Protein AF-A0A136M0U5-F1 (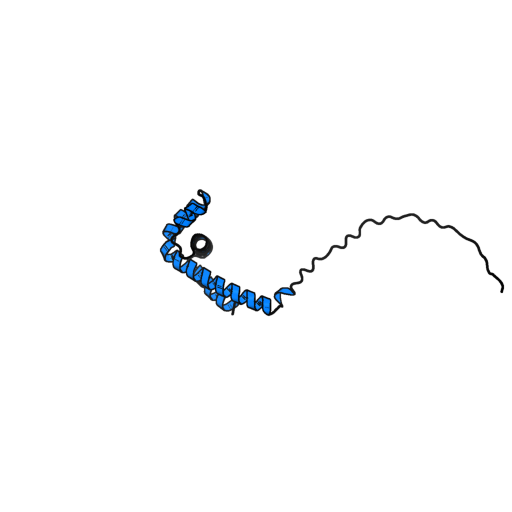afdb_monomer_lite)

Foldseek 3Di:
DDDDDDDDDDDPDDDDPPDDPPPPPPPPPPPVCVVDVVSLLVLLVVLLVVLVLLLLLQVQCVVQVVQLVVLVVCVVVDDPVVSQVSGPRPVTNVSSVVNCCQQVPHDNPVSNVSSVVSNVSSD

Radius of gyration: 32.28 Å; chains: 1; bounding box: 39×30×109 Å

Structure (mmCIF, N/CA/C/O backbone):
data_AF-A0A136M0U5-F1
#
_entry.id   AF-A0A136M0U5-F1
#
loop_
_atom_site.group_PDB
_atom_site.id
_atom_site.type_symbol
_atom_site.label_atom_id
_atom_site.label_alt_id
_atom_site.label_comp_id
_atom_site.label_asym_id
_atom_site.label_entity_id
_atom_site.label_seq_id
_atom_site.pdbx_PDB_ins_code
_atom_site.Cartn_x
_atom_site.Cartn_y
_atom_site.Cartn_z
_atom_site.occupancy
_atom_site.B_iso_or_equiv
_atom_site.auth_seq_id
_atom_site.auth_comp_id
_atom_site.auth_asym_id
_atom_site.auth_atom_id
_atom_site.pdbx_PDB_model_num
ATOM 1 N N . MET A 1 1 ? -1.204 -3.878 90.814 1.00 49.88 1 MET A N 1
ATOM 2 C CA . MET A 1 1 ? 0.085 -3.911 90.094 1.00 49.88 1 MET A CA 1
ATOM 3 C C . MET A 1 1 ? 0.857 -5.121 90.583 1.00 49.88 1 MET A C 1
ATOM 5 O O . MET A 1 1 ? 1.180 -5.169 91.760 1.00 49.88 1 MET A O 1
ATOM 9 N N . ALA A 1 2 ? 1.064 -6.109 89.716 1.00 48.66 2 ALA A N 1
ATOM 10 C CA . ALA A 1 2 ? 2.042 -7.176 89.902 1.00 48.66 2 ALA A CA 1
ATOM 11 C C . ALA A 1 2 ? 2.540 -7.548 88.500 1.00 48.66 2 ALA A C 1
ATOM 13 O O . ALA A 1 2 ? 1.764 -7.998 87.657 1.00 48.66 2 ALA A O 1
ATOM 14 N N . GLU A 1 3 ? 3.797 -7.209 88.240 1.00 49.22 3 GLU A N 1
ATOM 15 C CA . GLU A 1 3 ? 4.508 -7.403 86.981 1.00 49.22 3 GLU A CA 1
ATOM 16 C C . GLU A 1 3 ? 4.850 -8.882 86.794 1.00 49.22 3 GLU A C 1
ATOM 18 O O . GLU A 1 3 ? 5.375 -9.520 87.703 1.00 49.22 3 GLU A O 1
ATOM 23 N N . ASN A 1 4 ? 4.591 -9.424 85.603 1.00 58.41 4 ASN A N 1
ATOM 24 C CA . ASN A 1 4 ? 5.142 -10.711 85.195 1.00 58.41 4 ASN A CA 1
ATOM 25 C C . ASN A 1 4 ? 6.265 -10.467 84.189 1.00 58.41 4 ASN A C 1
ATOM 27 O O . ASN A 1 4 ? 6.031 -10.217 83.007 1.00 58.41 4 ASN A O 1
ATOM 31 N N . THR A 1 5 ? 7.492 -10.554 84.692 1.00 54.62 5 THR A N 1
ATOM 32 C CA . THR A 1 5 ? 8.730 -10.520 83.917 1.00 54.62 5 THR A CA 1
ATOM 33 C C . THR A 1 5 ? 9.196 -11.951 83.689 1.00 54.62 5 THR A C 1
ATOM 35 O O . THR A 1 5 ? 9.613 -12.601 84.643 1.00 54.62 5 THR A O 1
ATOM 38 N N . TYR A 1 6 ? 9.216 -12.429 82.439 1.00 55.03 6 TYR A N 1
ATOM 39 C CA . TYR A 1 6 ? 10.034 -13.589 82.077 1.00 55.03 6 TYR A CA 1
ATOM 40 C C . TYR A 1 6 ? 10.807 -13.382 80.774 1.00 55.03 6 TYR A C 1
ATOM 42 O O . TYR A 1 6 ? 10.322 -12.865 79.773 1.00 55.03 6 TYR A O 1
ATOM 50 N N . LYS A 1 7 ? 12.075 -13.767 80.902 1.00 46.12 7 LYS A N 1
ATOM 51 C CA . LYS A 1 7 ? 13.245 -13.538 80.067 1.00 46.12 7 LYS A CA 1
ATOM 52 C C . LYS A 1 7 ? 13.168 -14.127 78.653 1.00 46.12 7 LYS A C 1
ATOM 54 O O . LYS A 1 7 ? 12.664 -15.220 78.430 1.00 46.12 7 LYS A O 1
ATOM 59 N N . SER A 1 8 ? 13.813 -13.383 77.755 1.00 50.34 8 SER A N 1
ATOM 60 C CA . SER A 1 8 ? 14.580 -13.786 76.569 1.00 50.34 8 SER A CA 1
ATOM 61 C C . SER A 1 8 ? 14.784 -15.285 76.314 1.00 50.34 8 SER A C 1
ATOM 63 O O . SER A 1 8 ? 15.355 -15.981 77.153 1.00 50.34 8 SER A O 1
ATOM 65 N N . ASN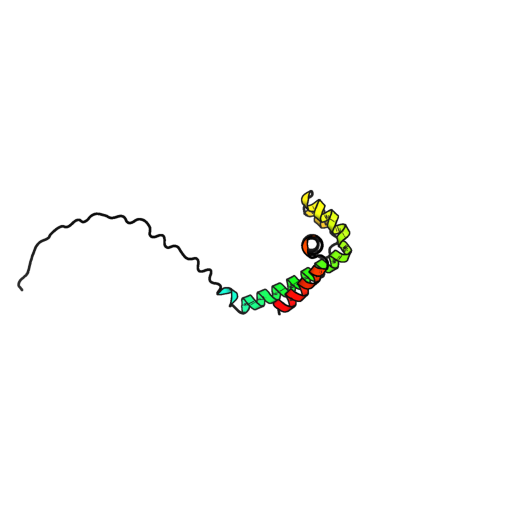 A 1 9 ? 14.543 -15.709 75.069 1.00 47.59 9 ASN A N 1
ATOM 66 C CA . ASN A 1 9 ? 15.411 -16.682 74.413 1.00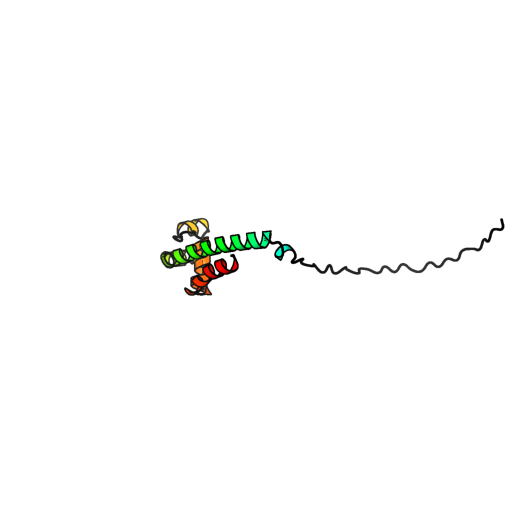 47.59 9 ASN A CA 1
ATOM 67 C C . ASN A 1 9 ? 15.555 -16.411 72.911 1.00 47.59 9 ASN A C 1
ATOM 69 O O . ASN A 1 9 ? 14.616 -16.481 72.121 1.00 47.59 9 ASN A O 1
ATOM 73 N N . THR A 1 10 ? 16.799 -16.101 72.567 1.00 53.75 10 THR A N 1
ATOM 74 C CA . THR A 1 10 ? 17.412 -16.039 71.249 1.00 53.75 10 THR A CA 1
ATOM 75 C C . THR A 1 10 ? 17.159 -17.316 70.452 1.00 53.75 10 THR A C 1
ATOM 77 O O . THR A 1 10 ? 17.662 -18.377 70.805 1.00 53.75 10 THR A O 1
ATOM 80 N N . PHE A 1 11 ? 16.496 -17.195 69.303 1.00 49.06 11 PHE A N 1
ATOM 81 C CA . PHE A 1 11 ? 16.738 -18.088 68.170 1.00 49.06 11 PHE A CA 1
ATOM 82 C C . PHE A 1 11 ? 16.974 -17.251 66.915 1.00 49.06 11 PHE A C 1
ATOM 84 O O . PHE A 1 11 ? 16.066 -16.921 66.156 1.00 49.06 11 PHE A O 1
ATOM 91 N N . LYS A 1 12 ? 18.248 -16.913 66.706 1.00 53.75 12 LYS A N 1
ATOM 92 C CA . LYS A 1 12 ? 18.793 -16.488 65.417 1.00 53.75 12 LYS A CA 1
ATOM 93 C C . LYS A 1 12 ? 18.646 -17.682 64.464 1.00 53.75 12 LYS A C 1
ATOM 95 O O . LYS A 1 12 ? 19.384 -18.656 64.584 1.00 53.75 12 LYS A O 1
ATOM 100 N N . LYS A 1 13 ? 17.654 -17.653 63.569 1.00 44.00 13 LYS A N 1
ATOM 101 C CA . LYS A 1 13 ? 17.516 -18.619 62.466 1.00 44.00 13 LYS A CA 1
ATOM 102 C C . LYS A 1 13 ? 17.943 -17.952 61.156 1.00 44.00 13 LYS A C 1
ATOM 104 O O . LYS A 1 13 ? 17.695 -16.762 60.981 1.00 44.00 13 LYS A O 1
ATOM 109 N N . PRO A 1 14 ? 18.648 -18.695 60.292 1.00 42.22 14 PRO A N 1
ATOM 110 C CA . PRO A 1 14 ? 19.570 -18.139 59.319 1.00 42.22 14 PRO A CA 1
ATOM 111 C C . PRO A 1 14 ? 18.836 -17.425 58.190 1.00 42.22 14 PRO A C 1
ATOM 113 O O . PRO A 1 14 ? 17.806 -17.888 57.695 1.00 42.22 14 PRO A O 1
ATOM 116 N N . GLU A 1 15 ? 19.439 -16.318 57.782 1.00 50.66 15 GLU A N 1
ATOM 117 C CA . GLU A 1 15 ? 19.292 -15.665 56.493 1.00 50.66 15 GLU A CA 1
ATOM 118 C C . GLU A 1 15 ? 19.197 -16.718 55.377 1.00 50.66 15 GLU A C 1
ATOM 120 O O . GLU A 1 15 ? 20.155 -17.414 55.044 1.00 50.66 15 GLU A O 1
ATOM 125 N N . LYS A 1 16 ? 17.988 -16.892 54.840 1.00 41.75 16 LYS A N 1
ATOM 126 C CA . LYS A 1 16 ? 17.773 -17.550 53.554 1.00 41.75 16 LYS A CA 1
ATOM 127 C C . LYS A 1 16 ? 17.382 -16.468 52.570 1.00 41.75 16 LYS A C 1
ATOM 129 O O . LYS A 1 16 ? 16.197 -16.205 52.364 1.00 41.75 16 LYS A O 1
ATOM 134 N N . GLU A 1 17 ? 18.398 -15.879 51.948 1.00 51.41 17 GLU A N 1
ATOM 135 C CA . GLU A 1 17 ? 18.266 -15.277 50.630 1.00 51.41 17 GLU A CA 1
ATOM 136 C C . GLU A 1 17 ? 17.545 -16.272 49.708 1.00 51.41 17 GLU A C 1
ATOM 138 O O . GLU A 1 17 ? 18.107 -17.270 49.253 1.00 51.41 17 GLU A O 1
ATOM 143 N N . LYS A 1 18 ? 16.263 -16.026 49.431 1.00 39.09 18 LYS A N 1
ATOM 144 C CA . LYS A 1 18 ? 15.585 -16.632 48.287 1.00 39.09 18 LYS A CA 1
ATOM 145 C C . LYS A 1 18 ? 15.523 -15.597 47.181 1.00 39.09 18 LYS A C 1
ATOM 147 O O . LYS A 1 18 ? 14.588 -14.805 47.087 1.00 39.09 18 LYS A O 1
ATOM 152 N N . LYS A 1 19 ? 16.562 -15.653 46.348 1.00 39.00 19 LYS A N 1
ATOM 153 C CA . LYS A 1 19 ? 16.633 -15.054 45.019 1.00 39.00 19 LYS A CA 1
ATOM 154 C C . LYS A 1 19 ? 15.336 -15.288 44.234 1.00 39.00 19 LYS A C 1
ATOM 156 O O . LYS A 1 19 ? 14.824 -16.404 44.159 1.00 39.00 19 LYS A O 1
ATOM 161 N N . SER A 1 20 ? 14.861 -14.191 43.647 1.00 45.34 20 SER A N 1
ATOM 162 C CA . SER A 1 20 ? 14.078 -14.095 42.411 1.00 45.34 20 SER A CA 1
ATOM 163 C C . SER A 1 20 ? 12.914 -15.080 42.231 1.00 45.34 20 SER A C 1
ATOM 165 O O . SER A 1 20 ? 13.039 -16.101 41.554 1.00 45.34 20 SER A O 1
ATOM 167 N N . LYS A 1 21 ? 11.713 -14.681 42.661 1.00 41.72 21 LYS A N 1
ATOM 168 C CA . LYS A 1 21 ? 10.538 -14.924 41.816 1.00 41.72 21 LYS A CA 1
ATOM 169 C C . LYS A 1 21 ? 10.459 -13.764 40.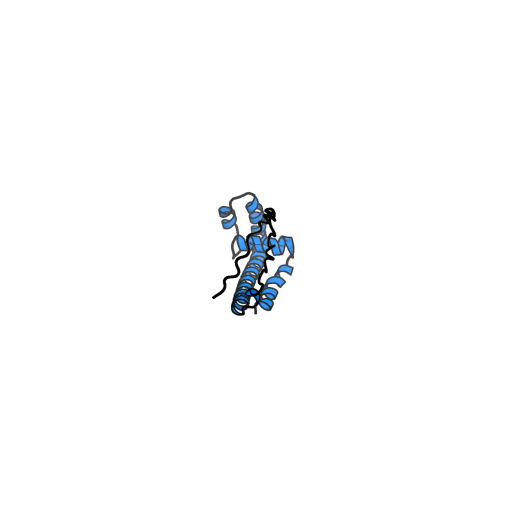838 1.00 41.72 21 LYS A C 1
ATOM 171 O O . LYS A 1 21 ? 9.911 -12.716 41.165 1.00 41.72 21 LYS A O 1
ATOM 176 N N . SER A 1 22 ? 11.049 -13.948 39.659 1.00 46.19 22 SER A N 1
ATOM 177 C CA . SER A 1 22 ? 10.715 -13.123 38.507 1.00 46.19 22 SER A CA 1
ATOM 178 C C . SER A 1 22 ? 9.201 -13.210 38.329 1.00 46.19 22 SER A C 1
ATOM 180 O O . SER A 1 22 ? 8.642 -14.262 38.004 1.00 46.19 22 SER A O 1
ATOM 182 N N . SER A 1 23 ? 8.506 -12.112 38.617 1.00 50.09 23 SER A N 1
ATOM 183 C CA . SER A 1 23 ? 7.159 -11.926 38.118 1.00 50.09 23 SER A CA 1
ATOM 184 C C . SER A 1 23 ? 7.304 -11.937 36.604 1.00 50.09 23 SER A C 1
ATOM 186 O O . SER A 1 23 ? 7.771 -10.988 35.980 1.00 50.09 23 SER A O 1
ATOM 188 N N . LYS A 1 24 ? 6.987 -13.081 35.996 1.00 51.94 24 LYS A N 1
ATOM 189 C CA . LYS A 1 24 ? 6.767 -13.166 34.560 1.00 51.94 24 LYS A CA 1
ATOM 190 C C . LYS A 1 24 ? 5.569 -12.259 34.318 1.00 51.94 24 LYS A C 1
ATOM 192 O O . LYS A 1 24 ? 4.425 -12.676 34.494 1.00 51.94 24 LYS A O 1
ATOM 197 N N . SER A 1 25 ? 5.852 -10.987 34.045 1.00 54.50 25 SER A N 1
ATOM 198 C CA . SER A 1 25 ? 4.893 -10.024 33.542 1.00 54.50 25 SER A CA 1
ATOM 199 C C . SER A 1 25 ? 4.350 -10.655 32.273 1.00 54.50 25 SER A C 1
ATOM 201 O O . SER A 1 25 ? 4.987 -10.632 31.220 1.00 54.50 25 SER A O 1
ATOM 203 N N . LYS A 1 26 ? 3.217 -11.353 32.395 1.00 56.75 26 LYS A N 1
ATOM 204 C CA . LYS A 1 26 ? 2.384 -11.649 31.243 1.00 56.75 26 LYS A CA 1
ATOM 205 C C . LYS A 1 26 ? 2.014 -10.271 30.740 1.00 56.75 26 LYS A C 1
ATOM 207 O O . LYS A 1 26 ? 1.154 -9.629 31.341 1.00 56.75 26 LYS A O 1
ATOM 212 N N . SER A 1 27 ? 2.720 -9.823 29.704 1.00 58.31 27 SER A N 1
ATOM 213 C CA . SER A 1 27 ? 2.277 -8.737 28.851 1.00 58.31 27 SER A CA 1
ATOM 214 C C . SER A 1 27 ? 0.852 -9.093 28.449 1.00 58.31 27 SER A C 1
ATOM 216 O O . SER A 1 27 ? 0.610 -9.922 27.571 1.00 58.31 27 SER A O 1
ATOM 218 N N . ARG A 1 28 ? -0.115 -8.568 29.200 1.00 59.56 28 ARG A N 1
ATOM 219 C CA . ARG A 1 28 ? -1.491 -8.496 28.757 1.00 59.56 28 ARG A CA 1
ATOM 220 C C . ARG A 1 28 ? -1.436 -7.412 27.702 1.00 59.56 28 ARG A C 1
ATOM 222 O O . ARG A 1 28 ? -1.622 -6.246 28.027 1.00 59.56 28 ARG A O 1
ATOM 229 N N . PHE A 1 29 ? -1.115 -7.800 26.468 1.00 58.47 29 PHE A N 1
ATOM 230 C CA . PHE A 1 29 ? -1.465 -7.005 25.303 1.00 58.47 29 PHE A CA 1
ATOM 231 C C . PHE A 1 29 ? -2.972 -6.783 25.403 1.00 58.47 29 PHE A C 1
ATOM 233 O O . PHE A 1 29 ? -3.780 -7.673 25.135 1.00 58.47 29 PHE A O 1
ATOM 240 N N . SER A 1 30 ? -3.357 -5.639 25.959 1.00 62.88 30 SER A N 1
ATOM 241 C CA . SER A 1 30 ? -4.747 -5.281 26.124 1.00 62.88 30 SER A CA 1
ATOM 242 C C . SER A 1 30 ? -5.258 -4.904 24.745 1.00 62.88 30 SER A C 1
ATOM 244 O O . SER A 1 30 ? -5.085 -3.773 24.303 1.00 62.88 30 SER A O 1
ATOM 246 N N . PHE A 1 31 ? -5.937 -5.835 24.081 1.00 63.44 31 PHE A N 1
ATOM 247 C CA . PHE A 1 31 ? -6.708 -5.587 22.858 1.00 63.44 31 PHE A CA 1
ATOM 248 C C . PHE A 1 31 ? -7.907 -4.633 23.079 1.00 63.44 31 PHE A C 1
ATOM 250 O O . PHE A 1 31 ? -8.827 -4.598 22.270 1.00 63.44 31 PHE A O 1
ATOM 257 N N . GLY A 1 32 ? -7.932 -3.865 24.177 1.00 64.50 32 GLY A N 1
ATOM 258 C CA . GLY A 1 32 ? -8.987 -2.895 24.474 1.00 64.50 32 GLY A CA 1
ATOM 259 C C . GLY A 1 32 ? -9.091 -1.800 23.414 1.00 64.50 32 GLY A C 1
ATOM 260 O O . GLY A 1 32 ? -10.197 -1.393 23.091 1.00 64.50 32 GLY A O 1
ATOM 261 N N . PHE A 1 33 ? -7.966 -1.430 22.793 1.00 64.00 33 PHE A N 1
ATOM 262 C CA . PHE A 1 33 ? -7.912 -0.405 21.746 1.00 64.00 33 PHE A CA 1
ATOM 263 C C . PHE A 1 33 ? -8.708 -0.782 20.483 1.00 64.00 33 PHE A C 1
ATOM 265 O O . PHE A 1 33 ? -9.286 0.074 19.826 1.00 64.00 33 PHE A O 1
ATOM 272 N N . PHE A 1 34 ? -8.821 -2.081 20.174 1.00 68.00 34 PHE A N 1
ATOM 273 C CA . PHE A 1 34 ? -9.615 -2.573 19.040 1.00 68.00 34 PHE A CA 1
ATOM 274 C C . PHE A 1 34 ? -11.129 -2.537 19.290 1.00 68.00 34 PHE A C 1
ATOM 276 O O . PHE A 1 34 ? -11.904 -2.838 18.388 1.00 68.00 34 PHE A O 1
ATOM 283 N N . LYS A 1 35 ? -11.561 -2.200 20.510 1.00 76.81 35 LYS A N 1
ATOM 284 C CA . LYS A 1 35 ? -12.979 -2.047 20.860 1.00 76.81 35 LYS A CA 1
ATOM 285 C C . LYS A 1 35 ? -13.425 -0.589 20.872 1.00 76.81 35 LYS A C 1
ATOM 287 O O . LYS A 1 35 ? -14.618 -0.337 21.018 1.00 76.81 35 LYS A O 1
ATOM 292 N N . ASP A 1 36 ? -12.495 0.354 20.729 1.00 86.88 36 ASP A N 1
ATOM 293 C CA . ASP A 1 36 ? -12.834 1.768 20.721 1.00 86.88 36 ASP A CA 1
ATOM 294 C C . ASP A 1 36 ? -13.522 2.131 19.395 1.00 86.88 36 ASP A C 1
ATOM 296 O O . ASP A 1 36 ? -12.907 2.028 18.330 1.00 86.88 36 ASP A O 1
ATOM 300 N N . PRO A 1 37 ? -14.776 2.622 19.418 1.00 87.38 37 PRO A N 1
ATOM 301 C CA . PRO A 1 37 ? -15.518 2.938 18.194 1.00 87.38 37 PRO A CA 1
ATOM 302 C C . PRO A 1 37 ? -14.837 4.038 17.370 1.00 87.38 37 PRO A C 1
ATOM 304 O O . PRO A 1 37 ? -14.929 4.053 16.148 1.00 87.38 37 PRO A O 1
ATOM 307 N N . ARG A 1 38 ? -14.092 4.934 18.031 1.00 88.75 38 ARG A N 1
ATOM 308 C CA . ARG A 1 38 ? -13.292 5.977 17.371 1.00 88.75 38 ARG A CA 1
ATOM 309 C C . ARG A 1 38 ? -12.137 5.383 16.567 1.00 88.75 38 ARG A C 1
ATOM 311 O O . ARG A 1 38 ? -11.848 5.871 15.481 1.00 88.75 38 ARG A O 1
ATOM 318 N N . PHE A 1 39 ? -11.493 4.342 17.097 1.00 89.50 39 PHE A N 1
ATOM 319 C CA . PHE A 1 39 ? -10.415 3.645 16.405 1.00 89.50 39 PHE A CA 1
ATOM 320 C C . PHE A 1 39 ? -10.955 2.871 15.202 1.00 89.50 39 PHE A C 1
ATOM 322 O O . PHE A 1 39 ? -10.380 2.965 14.125 1.00 89.50 39 PHE A O 1
ATOM 329 N N . ILE A 1 40 ? -12.090 2.182 15.361 1.00 89.06 40 ILE A N 1
ATOM 330 C CA . ILE A 1 40 ? -12.763 1.466 14.265 1.00 89.06 40 ILE A CA 1
ATOM 331 C C . ILE A 1 40 ? -13.136 2.438 13.136 1.00 89.06 40 ILE A C 1
ATOM 333 O O . ILE A 1 40 ? -12.835 2.166 11.979 1.00 89.06 40 ILE A O 1
ATOM 337 N N . LEU A 1 41 ? -13.703 3.604 13.468 1.00 91.06 41 LEU A N 1
ATOM 338 C CA . LEU A 1 41 ? -14.051 4.630 12.482 1.00 91.06 41 LEU A CA 1
ATOM 339 C C . LEU A 1 41 ? -12.813 5.201 11.767 1.00 91.06 41 LEU A C 1
ATOM 341 O O . LEU A 1 41 ? -12.811 5.346 10.547 1.00 91.06 41 LEU A O 1
ATOM 345 N N . ALA A 1 42 ? -11.745 5.500 12.513 1.00 93.12 42 ALA A N 1
ATOM 346 C CA . ALA A 1 42 ? -10.490 5.980 11.935 1.00 93.12 42 ALA A CA 1
ATOM 347 C C . ALA A 1 42 ? -9.845 4.930 11.015 1.00 93.12 42 ALA A C 1
ATOM 349 O O . ALA A 1 42 ? -9.347 5.272 9.944 1.00 93.12 42 ALA A O 1
ATOM 350 N N . LEU A 1 43 ? -9.888 3.657 11.413 1.00 93.19 43 LEU A N 1
ATOM 351 C CA . LEU A 1 43 ? -9.393 2.536 10.622 1.00 93.19 43 LEU A CA 1
ATOM 352 C C . LEU A 1 43 ? -10.218 2.360 9.343 1.00 93.19 43 LEU A C 1
ATOM 354 O O . LEU A 1 43 ? -9.631 2.199 8.277 1.00 93.19 43 LEU A O 1
ATOM 358 N N . GLY A 1 44 ? -11.546 2.456 9.423 1.00 93.62 44 GLY A N 1
ATOM 359 C CA . GLY A 1 44 ? -12.424 2.406 8.254 1.00 93.62 44 GLY 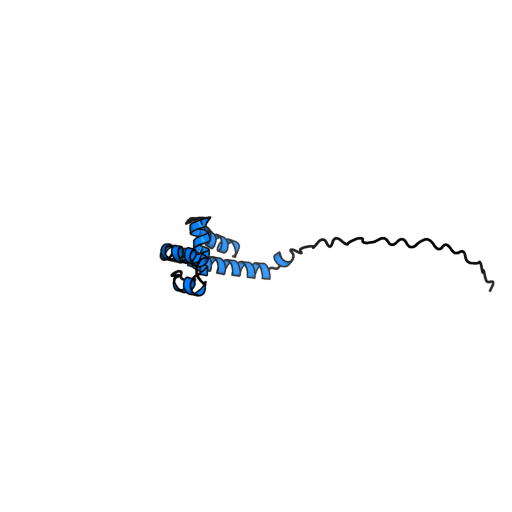A CA 1
ATOM 360 C C . GLY A 1 44 ? -12.112 3.513 7.247 1.00 93.62 44 GLY A C 1
ATOM 361 O O . GLY A 1 44 ? -11.856 3.244 6.075 1.00 93.62 44 GLY A O 1
ATOM 362 N N . PHE A 1 45 ? -11.989 4.756 7.719 1.00 94.81 45 PHE A N 1
ATOM 363 C CA . PHE A 1 45 ? -11.600 5.884 6.869 1.00 94.81 45 PHE A CA 1
ATOM 364 C C . PHE A 1 45 ? -10.205 5.709 6.247 1.00 94.81 45 PHE A C 1
ATOM 366 O O . PHE A 1 45 ? -10.007 5.978 5.061 1.00 94.81 45 PHE A O 1
ATOM 373 N N . PHE A 1 46 ? -9.241 5.205 7.021 1.00 95.25 46 PHE A N 1
ATOM 374 C CA . PHE A 1 46 ? -7.909 4.874 6.517 1.00 95.25 46 PHE A CA 1
ATOM 375 C C . PHE A 1 46 ? -7.957 3.798 5.419 1.00 95.25 46 PHE A C 1
ATOM 377 O O . PHE A 1 46 ? -7.288 3.942 4.392 1.00 95.25 46 PHE A O 1
ATOM 384 N N . LEU A 1 47 ? -8.772 2.751 5.589 1.00 94.88 47 LEU A N 1
ATOM 385 C CA . LEU A 1 47 ? -8.975 1.711 4.574 1.00 94.88 47 LEU A CA 1
ATOM 386 C C . LEU A 1 47 ? -9.621 2.266 3.302 1.00 94.88 47 LEU A C 1
ATOM 388 O O . LEU A 1 47 ? -9.202 1.889 2.210 1.00 94.88 47 LEU A O 1
ATOM 392 N N . LEU A 1 48 ? -10.573 3.195 3.419 1.00 95.38 48 LEU A N 1
ATOM 393 C CA . LEU A 1 48 ? -11.196 3.852 2.265 1.00 95.38 48 LEU A CA 1
ATOM 394 C C . LEU A 1 48 ? -10.182 4.666 1.451 1.00 95.38 48 LEU A C 1
ATOM 396 O O . LEU A 1 48 ? -10.121 4.525 0.229 1.00 95.38 48 LEU A O 1
ATOM 400 N N . ILE A 1 49 ? -9.340 5.465 2.115 1.00 95.44 49 ILE A N 1
ATOM 401 C CA . ILE A 1 49 ? -8.263 6.209 1.440 1.00 95.44 49 ILE A CA 1
ATOM 402 C C . ILE A 1 49 ? -7.277 5.240 0.787 1.00 95.44 49 ILE A C 1
ATOM 404 O O . ILE A 1 49 ? -6.898 5.427 -0.369 1.00 95.44 49 ILE A O 1
ATOM 408 N N . THR A 1 50 ? -6.883 4.192 1.510 1.00 95.00 50 THR A N 1
ATOM 409 C CA . THR A 1 50 ? -5.954 3.176 1.001 1.00 95.00 50 THR A CA 1
ATOM 410 C C . THR A 1 50 ? -6.534 2.459 -0.216 1.00 95.00 50 THR A C 1
ATOM 412 O O . THR A 1 50 ? -5.819 2.213 -1.183 1.00 95.00 50 THR A O 1
ATOM 415 N N . SER A 1 51 ? -7.833 2.163 -0.207 1.00 95.38 51 SER A N 1
ATOM 416 C CA . SER A 1 51 ? -8.533 1.578 -1.348 1.00 95.38 51 SER A CA 1
ATOM 417 C C . SER A 1 51 ? -8.462 2.485 -2.574 1.00 95.38 51 SER A C 1
ATOM 419 O O . SER A 1 51 ? -8.024 2.046 -3.638 1.00 95.38 51 SER A O 1
ATOM 421 N N . LEU A 1 52 ? -8.814 3.765 -2.423 1.00 95.06 52 LEU A N 1
ATOM 422 C CA . LEU A 1 52 ? -8.758 4.723 -3.525 1.00 95.06 52 LEU A CA 1
ATOM 423 C C . LEU A 1 52 ? -7.330 4.870 -4.066 1.00 95.06 52 LEU A C 1
ATOM 425 O O . LEU A 1 52 ? -7.130 4.858 -5.279 1.00 95.06 52 LEU A O 1
ATOM 429 N N . TYR A 1 53 ? -6.343 4.949 -3.170 1.00 94.81 53 TYR A N 1
ATOM 430 C CA . TYR A 1 53 ? -4.927 4.984 -3.526 1.00 94.81 53 TYR A CA 1
ATOM 431 C C . TYR A 1 53 ? -4.530 3.765 -4.367 1.00 94.81 53 TYR A C 1
ATOM 433 O O . TYR A 1 53 ? -4.005 3.925 -5.466 1.00 94.81 53 TYR A O 1
ATOM 441 N N . LEU A 1 54 ? -4.828 2.551 -3.893 1.00 93.81 54 LEU A N 1
ATOM 442 C CA . LEU A 1 54 ? -4.502 1.315 -4.609 1.00 93.81 54 LEU A CA 1
ATOM 443 C C . LEU A 1 54 ? -5.210 1.243 -5.961 1.00 93.81 54 LEU A C 1
ATOM 445 O O . LEU A 1 54 ? -4.595 0.860 -6.950 1.00 93.81 54 LEU A O 1
ATOM 449 N N . PHE A 1 55 ? -6.479 1.644 -6.027 1.00 94.62 55 PHE A N 1
ATOM 450 C CA . PHE A 1 55 ? -7.233 1.648 -7.275 1.00 94.62 55 PHE A CA 1
ATOM 451 C C . PHE A 1 55 ? -6.584 2.557 -8.324 1.00 94.62 55 PHE A C 1
ATOM 453 O O . PHE A 1 55 ? -6.338 2.117 -9.446 1.00 94.62 55 PHE A O 1
ATOM 460 N N . VAL A 1 56 ? -6.245 3.796 -7.955 1.00 93.56 56 VAL A N 1
ATOM 461 C CA . VAL A 1 56 ? -5.568 4.735 -8.863 1.00 93.56 56 VAL A CA 1
ATOM 462 C C . VAL A 1 56 ? -4.184 4.213 -9.258 1.00 93.56 56 VAL A C 1
ATOM 464 O O . VAL A 1 56 ? -3.836 4.267 -10.437 1.00 93.56 56 VAL A O 1
ATOM 467 N N . ALA A 1 57 ? -3.424 3.647 -8.314 1.00 92.06 57 ALA A N 1
ATOM 468 C CA . ALA A 1 57 ? -2.100 3.078 -8.578 1.00 92.06 57 ALA A CA 1
ATO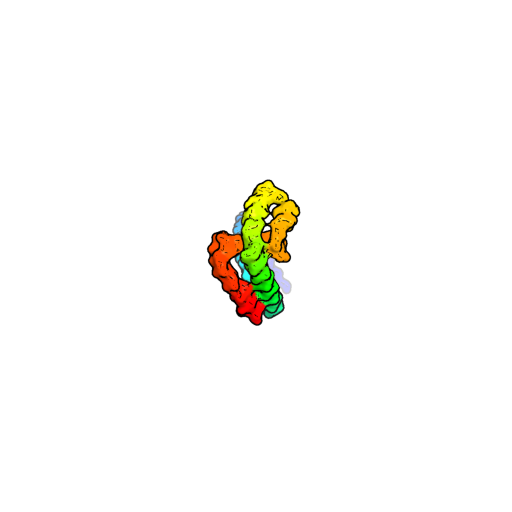M 469 C C . ALA A 1 57 ? -2.176 1.947 -9.611 1.00 92.06 57 ALA A C 1
ATOM 471 O O . ALA A 1 57 ? -1.415 1.933 -10.580 1.00 92.06 57 ALA A O 1
ATOM 472 N N . PHE A 1 58 ? -3.145 1.044 -9.439 1.00 92.44 58 PHE A N 1
ATOM 473 C CA . PHE A 1 58 ? -3.357 -0.108 -10.309 1.00 92.44 58 PHE A CA 1
ATOM 474 C C . PHE A 1 58 ? -3.820 0.304 -11.700 1.00 92.44 58 PHE A C 1
ATOM 476 O O . PHE A 1 58 ? -3.290 -0.203 -12.688 1.00 92.44 58 PHE A O 1
ATOM 483 N N . VAL A 1 59 ? -4.776 1.234 -11.793 1.00 92.19 59 VAL A N 1
ATOM 484 C CA . VAL A 1 59 ? -5.226 1.775 -13.083 1.00 92.19 59 VAL A CA 1
ATOM 485 C C . VAL A 1 59 ? -4.058 2.434 -13.805 1.00 92.19 59 VAL A C 1
ATOM 487 O O . VAL A 1 59 ? -3.818 2.111 -14.964 1.00 92.19 59 VAL A O 1
ATOM 490 N N . SER A 1 60 ? -3.294 3.288 -13.120 1.00 90.44 60 SER A N 1
ATOM 491 C CA . SER A 1 60 ? -2.113 3.924 -13.706 1.00 90.44 60 SER A CA 1
ATOM 492 C C . SER A 1 60 ? -1.108 2.884 -14.200 1.00 90.44 60 SER A C 1
ATOM 494 O O . SER A 1 60 ? -0.642 2.981 -15.330 1.00 90.44 60 SER A O 1
ATOM 496 N N . TYR A 1 61 ? -0.838 1.849 -13.401 1.00 88.12 61 TYR A N 1
ATOM 497 C CA . TYR A 1 61 ? 0.115 0.790 -13.732 1.00 88.12 61 TYR A CA 1
ATOM 498 C C . TYR A 1 61 ? -0.277 -0.021 -14.975 1.00 88.12 61 TYR A C 1
ATOM 500 O O . TYR A 1 61 ? 0.598 -0.506 -15.685 1.00 88.12 61 TYR A O 1
ATOM 508 N N . LEU A 1 62 ? -1.567 -0.153 -15.305 1.00 86.25 62 LEU A N 1
ATOM 509 C CA . LEU A 1 62 ? -1.968 -0.798 -16.564 1.00 86.25 62 LEU A CA 1
ATOM 510 C C . LEU A 1 62 ? -1.506 -0.016 -17.800 1.00 86.25 62 LEU A C 1
ATOM 512 O O . LEU A 1 62 ? -1.257 -0.622 -18.842 1.00 86.25 62 LEU A O 1
ATOM 516 N N . PHE A 1 63 ? -1.370 1.305 -17.681 1.00 84.44 63 PHE A N 1
ATOM 517 C CA . PHE A 1 63 ? -0.897 2.171 -18.760 1.00 84.44 63 PHE A CA 1
ATOM 518 C C . PHE A 1 63 ? 0.622 2.386 -18.708 1.00 84.44 63 PHE A C 1
ATOM 520 O O . PHE A 1 63 ? 1.267 2.400 -19.754 1.00 84.44 63 PHE A O 1
ATOM 527 N N . THR A 1 64 ? 1.205 2.499 -17.510 1.00 82.44 64 THR A N 1
ATOM 528 C CA . THR A 1 64 ? 2.625 2.847 -17.294 1.00 82.44 64 THR A CA 1
ATOM 529 C C . THR A 1 64 ? 3.514 1.645 -16.983 1.00 82.44 64 THR A C 1
ATOM 531 O O . THR A 1 64 ? 4.732 1.771 -16.920 1.00 82.44 64 THR A O 1
ATOM 534 N N . GLY A 1 65 ? 2.943 0.445 -16.845 1.00 69.19 65 GLY A N 1
ATOM 535 C CA . GLY A 1 65 ? 3.630 -0.730 -16.301 1.00 69.19 65 GLY A CA 1
ATOM 536 C C . GLY A 1 65 ? 4.888 -1.164 -17.057 1.00 69.19 65 GLY A C 1
ATOM 537 O O . GLY A 1 65 ? 5.783 -1.753 -16.457 1.00 69.19 65 GLY A O 1
ATOM 538 N N . LYS A 1 66 ? 4.992 -0.848 -18.355 1.00 65.69 66 LYS A N 1
ATOM 539 C CA . LYS A 1 66 ? 6.196 -1.098 -19.169 1.00 65.69 66 LYS A CA 1
ATOM 540 C C . LYS A 1 66 ? 7.368 -0.201 -18.751 1.00 65.69 66 LYS A C 1
ATOM 542 O O . LYS A 1 66 ? 8.484 -0.697 -18.658 1.00 65.69 66 LYS A O 1
ATOM 547 N N . ALA A 1 67 ? 7.103 1.080 -18.493 1.00 63.06 67 ALA A N 1
ATOM 548 C CA . ALA A 1 67 ? 8.092 2.037 -17.997 1.00 63.06 67 ALA A CA 1
ATOM 549 C C . ALA A 1 67 ? 8.434 1.748 -16.526 1.00 63.06 67 ALA A C 1
ATOM 551 O O . ALA A 1 67 ? 9.601 1.709 -16.143 1.00 63.06 67 ALA A O 1
ATOM 552 N N . ASP A 1 68 ? 7.426 1.396 -15.724 1.00 64.69 68 ASP A N 1
ATOM 553 C CA . ASP A 1 68 ? 7.611 1.083 -14.305 1.00 64.69 68 ASP A CA 1
ATOM 554 C C . ASP A 1 68 ? 8.466 -0.191 -14.087 1.00 64.69 68 ASP A C 1
ATOM 556 O O . ASP A 1 68 ? 9.102 -0.335 -13.045 1.00 64.69 68 ASP A O 1
ATOM 560 N N . GLN A 1 69 ? 8.536 -1.124 -15.050 1.00 66.44 69 GLN A N 1
ATOM 561 C CA . GLN A 1 69 ? 9.395 -2.319 -14.957 1.00 66.44 69 GLN A CA 1
ATOM 562 C C . GLN A 1 69 ? 10.892 -1.990 -14.985 1.00 66.44 69 GLN A C 1
ATOM 564 O O . GLN A 1 69 ? 11.635 -2.507 -14.149 1.00 66.44 69 GLN A O 1
ATOM 569 N N . SER A 1 70 ? 11.342 -1.147 -15.920 1.00 66.56 70 SER A N 1
ATOM 570 C CA . SER A 1 70 ? 12.754 -0.745 -16.005 1.00 66.56 70 SER A CA 1
ATOM 571 C C . SER A 1 70 ? 13.171 0.088 -14.801 1.00 66.56 70 SER A C 1
ATOM 573 O O . SER A 1 70 ? 14.276 -0.085 -14.296 1.00 66.56 70 SER A O 1
ATOM 575 N N . VAL A 1 71 ? 12.266 0.922 -14.291 1.00 65.12 71 VAL A N 1
ATOM 576 C CA . VAL A 1 71 ? 12.549 1.799 -13.152 1.00 65.12 71 VAL A CA 1
ATOM 577 C C . VAL A 1 71 ? 12.576 1.036 -11.828 1.00 65.12 71 VAL A C 1
ATOM 579 O O . VAL A 1 71 ? 13.434 1.296 -10.993 1.00 65.12 71 VAL A O 1
ATOM 582 N N . VAL A 1 72 ? 11.702 0.044 -11.621 1.00 66.00 72 VAL A N 1
ATOM 583 C CA . VAL A 1 72 ? 11.764 -0.814 -10.420 1.00 66.00 72 VAL A CA 1
ATOM 584 C C . VAL A 1 72 ? 13.020 -1.695 -10.425 1.00 66.00 72 VAL A C 1
ATOM 586 O O . VAL A 1 72 ? 13.578 -1.963 -9.364 1.00 66.00 72 VAL A O 1
ATOM 589 N N . LEU A 1 73 ? 13.501 -2.114 -11.599 1.00 64.81 73 LEU A N 1
ATOM 590 C CA . LEU A 1 73 ? 14.811 -2.763 -11.734 1.00 64.81 73 LEU A CA 1
ATOM 591 C C . LEU A 1 73 ? 15.951 -1.785 -11.417 1.00 64.81 73 LEU A C 1
ATOM 593 O O . LEU A 1 73 ? 16.824 -2.118 -10.619 1.00 64.81 73 LEU A O 1
ATOM 597 N N . ALA A 1 74 ? 15.897 -0.565 -11.957 1.00 61.88 74 ALA A N 1
ATOM 598 C CA . ALA A 1 74 ? 16.876 0.484 -11.680 1.00 61.88 74 ALA A CA 1
ATOM 599 C C . ALA A 1 74 ? 16.865 0.946 -10.213 1.00 61.88 74 ALA A C 1
ATOM 601 O O . ALA A 1 74 ? 17.910 1.326 -9.705 1.00 61.88 74 ALA A O 1
ATOM 602 N N . PHE A 1 75 ? 15.743 0.848 -9.494 1.00 62.78 75 PHE A N 1
ATOM 603 C CA . PHE A 1 75 ? 15.652 1.162 -8.063 1.00 62.78 75 PHE A CA 1
ATOM 604 C C . PHE A 1 75 ? 16.610 0.319 -7.205 1.00 62.78 75 PHE A C 1
ATOM 606 O O . PHE A 1 75 ? 17.057 0.778 -6.154 1.00 62.78 75 PHE A O 1
ATOM 613 N N . PHE A 1 76 ? 16.935 -0.909 -7.628 1.00 62.62 76 PHE A N 1
ATOM 614 C CA . PHE A 1 76 ? 17.920 -1.739 -6.927 1.00 62.62 76 PHE A CA 1
ATOM 615 C C . PHE A 1 76 ? 19.372 -1.303 -7.191 1.00 62.62 76 PHE A C 1
ATOM 617 O O . PHE A 1 76 ? 20.229 -1.571 -6.350 1.00 62.62 76 PHE A O 1
ATOM 624 N N . ASP A 1 77 ? 19.630 -0.596 -8.297 1.00 59.97 77 ASP A N 1
ATOM 625 C CA . ASP A 1 77 ? 20.976 -0.234 -8.767 1.00 59.97 77 ASP A CA 1
ATOM 626 C C . ASP A 1 77 ? 21.285 1.281 -8.707 1.00 59.97 77 ASP A C 1
ATOM 628 O O . ASP A 1 77 ? 22.451 1.673 -8.698 1.00 59.97 77 ASP A O 1
ATOM 632 N N . THR A 1 78 ? 20.276 2.155 -8.657 1.00 58.06 78 THR A N 1
ATOM 633 C CA . THR A 1 78 ? 20.380 3.625 -8.769 1.00 58.06 78 THR A CA 1
ATOM 634 C C . THR A 1 78 ? 19.625 4.335 -7.640 1.00 58.06 78 THR A C 1
ATOM 636 O O . THR A 1 78 ? 18.732 3.784 -7.000 1.00 58.06 78 THR A O 1
ATOM 639 N N . SER A 1 79 ? 20.002 5.586 -7.350 1.00 60.19 79 SER A N 1
ATOM 640 C CA . SER A 1 79 ? 19.402 6.373 -6.267 1.00 60.19 79 SER A CA 1
ATOM 641 C C . SER A 1 79 ? 17.891 6.615 -6.458 1.00 60.19 79 SER A C 1
ATOM 643 O O . SER A 1 79 ? 17.412 6.851 -7.571 1.00 60.19 79 SER A O 1
ATOM 645 N N . LEU A 1 80 ? 17.146 6.634 -5.341 1.00 59.31 80 LEU A N 1
ATOM 646 C CA . LEU A 1 80 ? 15.691 6.866 -5.297 1.00 59.31 80 LEU A CA 1
ATOM 647 C C . LEU A 1 80 ? 15.234 8.133 -6.042 1.00 59.31 80 LEU A C 1
ATOM 649 O O . LEU A 1 80 ? 14.115 8.175 -6.550 1.00 59.31 80 LEU A O 1
ATOM 653 N N . ALA A 1 81 ? 16.068 9.176 -6.054 1.00 58.94 81 ALA A N 1
ATOM 654 C CA . ALA A 1 81 ? 15.719 10.480 -6.609 1.00 58.94 81 ALA A CA 1
ATOM 655 C C . ALA A 1 81 ? 15.699 10.484 -8.144 1.00 58.94 81 ALA A C 1
ATOM 657 O O . ALA A 1 81 ? 14.847 11.145 -8.730 1.00 58.94 81 ALA A O 1
ATOM 658 N N . GLU A 1 82 ? 16.596 9.729 -8.781 1.00 62.16 82 GLU A N 1
ATOM 659 C CA . GLU A 1 82 ? 16.631 9.603 -10.244 1.00 62.16 82 GLU A CA 1
ATOM 660 C C . GLU A 1 82 ? 15.575 8.613 -10.730 1.00 62.16 82 GLU A C 1
ATOM 662 O O . GLU A 1 82 ? 14.817 8.928 -11.643 1.00 62.16 82 GLU A O 1
ATOM 667 N N . SER A 1 83 ? 15.413 7.489 -10.021 1.00 62.78 83 SER A N 1
ATOM 668 C CA . SER A 1 83 ? 14.347 6.523 -10.321 1.00 62.78 83 SER A CA 1
ATOM 669 C C . SER A 1 83 ? 12.965 7.175 -10.232 1.00 62.78 83 SER A C 1
ATOM 671 O O . SER A 1 83 ? 12.100 6.896 -11.045 1.00 62.78 83 SER A O 1
ATOM 673 N N . GLY A 1 84 ? 12.744 8.087 -9.280 1.00 60.78 84 GLY A N 1
ATOM 674 C CA . GLY A 1 84 ? 11.465 8.783 -9.134 1.00 60.78 84 GLY A CA 1
ATOM 675 C C . GLY A 1 84 ? 11.104 9.741 -10.277 1.00 60.78 84 GLY A C 1
ATOM 676 O O . GLY A 1 84 ? 9.918 10.020 -10.436 1.00 60.78 84 GLY A O 1
ATOM 677 N N . GLN A 1 85 ? 12.073 10.236 -11.059 1.00 62.53 85 GLN A N 1
ATOM 678 C CA . GLN A 1 85 ? 11.799 11.114 -12.210 1.00 62.53 85 GLN A CA 1
ATOM 679 C C . GLN A 1 85 ? 11.379 10.345 -13.465 1.00 62.53 85 GLN A C 1
ATOM 681 O O . GLN A 1 85 ? 10.709 10.912 -14.322 1.00 62.53 85 GLN A O 1
ATOM 686 N N . GLU A 1 86 ? 11.748 9.070 -13.562 1.00 69.00 86 GLU A N 1
ATOM 687 C CA . GLU A 1 86 ? 11.433 8.214 -14.710 1.00 69.00 86 GLU A CA 1
ATOM 688 C C . GLU A 1 86 ? 10.116 7.437 -14.540 1.00 69.00 86 GLU A C 1
ATOM 690 O O . GLU A 1 86 ? 9.711 6.699 -15.437 1.00 69.00 86 GLU A O 1
ATOM 695 N N . VAL A 1 87 ? 9.434 7.576 -13.395 1.00 76.56 87 VAL A N 1
ATOM 696 C CA . VAL A 1 87 ? 8.150 6.906 -13.144 1.00 76.56 87 VAL A CA 1
ATOM 697 C C . VAL A 1 87 ? 6.998 7.708 -13.733 1.00 76.56 87 VAL A C 1
ATOM 699 O O . VAL A 1 87 ? 6.677 8.792 -13.249 1.00 76.56 87 VAL A O 1
ATOM 702 N N . ASP A 1 88 ? 6.295 7.107 -14.689 1.00 78.88 88 ASP A N 1
ATOM 703 C CA . ASP A 1 88 ? 5.086 7.683 -15.287 1.00 78.88 88 ASP A CA 1
ATOM 704 C C . ASP A 1 88 ? 3.813 7.406 -14.463 1.00 78.88 88 ASP A C 1
ATOM 706 O O . ASP A 1 88 ? 2.742 7.950 -14.752 1.00 78.88 88 ASP A O 1
ATOM 710 N N . ASN A 1 89 ? 3.892 6.551 -13.434 1.00 84.38 89 ASN A N 1
ATOM 711 C CA . ASN A 1 89 ? 2.751 6.255 -12.571 1.00 84.38 89 ASN A CA 1
ATOM 712 C C . ASN A 1 89 ? 2.220 7.530 -11.893 1.00 84.38 89 ASN A C 1
ATOM 714 O O . ASN A 1 89 ? 2.979 8.295 -11.301 1.00 84.38 89 ASN A O 1
ATOM 718 N N . TRP A 1 90 ? 0.902 7.733 -11.897 1.00 84.12 90 TRP A N 1
ATOM 719 C CA . TRP A 1 90 ? 0.267 8.947 -11.365 1.00 84.12 90 TRP A CA 1
ATOM 720 C C . TRP A 1 90 ? 0.529 9.174 -9.873 1.00 84.12 90 TRP A C 1
ATOM 722 O O . TRP A 1 90 ? 0.489 10.308 -9.400 1.00 84.12 90 TRP A O 1
ATOM 732 N N . LEU A 1 91 ? 0.799 8.103 -9.126 1.00 86.50 91 LEU A N 1
ATOM 733 C CA . LEU A 1 91 ? 1.149 8.158 -7.704 1.00 86.50 91 LEU A CA 1
ATOM 734 C C . LEU A 1 91 ? 2.670 8.106 -7.470 1.00 86.50 91 LEU A C 1
ATOM 736 O O . LEU A 1 91 ? 3.125 7.877 -6.344 1.00 86.50 91 LEU A O 1
ATOM 740 N N . GLY A 1 92 ? 3.449 8.319 -8.531 1.00 85.69 92 GLY A N 1
ATOM 741 C CA . GLY A 1 92 ? 4.903 8.296 -8.545 1.00 85.69 92 GLY A CA 1
ATOM 742 C C . GLY A 1 92 ? 5.481 6.928 -8.191 1.00 85.69 92 GLY A C 1
ATOM 743 O O . GLY A 1 92 ? 4.825 5.887 -8.294 1.00 85.69 92 GLY A O 1
ATOM 744 N N . LEU A 1 93 ? 6.728 6.940 -7.717 1.00 84.38 93 LEU A N 1
ATOM 745 C CA . LEU A 1 93 ? 7.510 5.739 -7.416 1.00 84.38 93 LEU A CA 1
ATOM 746 C C . LEU A 1 93 ? 6.814 4.774 -6.449 1.00 84.38 93 LEU A C 1
ATOM 748 O O . LEU A 1 93 ? 6.819 3.568 -6.674 1.00 84.38 93 LEU A O 1
ATOM 752 N N . TYR A 1 94 ? 6.165 5.279 -5.398 1.00 85.56 94 TYR A N 1
ATOM 753 C CA . TYR A 1 94 ? 5.468 4.420 -4.436 1.00 85.56 94 TYR A CA 1
ATOM 754 C C . TYR A 1 94 ? 4.264 3.703 -5.058 1.00 85.56 94 TYR A C 1
ATOM 756 O O . TYR A 1 94 ? 4.034 2.525 -4.768 1.00 85.56 94 TYR A O 1
ATOM 764 N N . GLY A 1 95 ? 3.528 4.387 -5.940 1.00 87.88 95 GLY A N 1
ATOM 765 C CA . GLY A 1 95 ? 2.435 3.790 -6.704 1.00 87.88 95 GLY A CA 1
ATOM 766 C C . GLY A 1 95 ? 2.936 2.709 -7.655 1.00 87.88 95 GLY A C 1
ATOM 767 O O . GLY A 1 95 ? 2.379 1.609 -7.673 1.00 87.88 95 GLY A O 1
ATOM 768 N N . ALA A 1 96 ? 4.030 2.987 -8.369 1.00 87.25 96 ALA A N 1
ATOM 769 C CA . ALA A 1 96 ? 4.679 2.034 -9.265 1.00 87.25 96 ALA A CA 1
ATOM 770 C C . ALA A 1 96 ? 5.179 0.789 -8.519 1.00 87.25 96 ALA A C 1
ATOM 772 O O . ALA A 1 96 ? 4.850 -0.324 -8.920 1.00 87.25 96 ALA A O 1
ATOM 773 N N . ILE A 1 97 ? 5.888 0.952 -7.396 1.00 86.19 97 ILE A N 1
ATOM 774 C CA . ILE A 1 97 ? 6.396 -0.168 -6.584 1.00 86.19 97 ILE A CA 1
ATOM 775 C C . ILE A 1 97 ? 5.241 -1.019 -6.051 1.00 86.19 97 ILE A C 1
ATOM 777 O O . ILE A 1 97 ? 5.249 -2.241 -6.201 1.00 86.19 97 ILE A O 1
ATOM 781 N N . THR A 1 98 ? 4.233 -0.383 -5.449 1.00 89.50 98 THR A N 1
ATOM 782 C CA . THR A 1 98 ? 3.092 -1.096 -4.858 1.00 89.50 98 THR A CA 1
ATOM 783 C C . THR A 1 98 ? 2.329 -1.872 -5.931 1.00 89.50 98 THR A C 1
ATOM 785 O O . THR A 1 98 ? 2.041 -3.057 -5.762 1.00 89.50 98 THR A O 1
ATOM 788 N N . SER A 1 99 ? 2.052 -1.236 -7.068 1.00 90.06 99 SER A N 1
ATOM 789 C CA . SER A 1 99 ? 1.332 -1.864 -8.180 1.00 90.06 99 SER A CA 1
ATOM 790 C C . SER A 1 99 ? 2.150 -2.967 -8.841 1.00 90.06 99 SER A C 1
ATOM 792 O O . SER A 1 99 ? 1.609 -4.036 -9.103 1.00 90.06 99 SER A O 1
ATOM 794 N N . HIS A 1 100 ? 3.454 -2.767 -9.042 1.00 88.88 100 HIS A N 1
ATOM 795 C CA . HIS A 1 100 ? 4.353 -3.796 -9.563 1.00 88.88 100 HIS A CA 1
ATOM 796 C C . HIS A 1 100 ? 4.383 -5.018 -8.636 1.00 88.88 100 HIS A C 1
ATOM 798 O O . HIS A 1 100 ? 4.251 -6.151 -9.092 1.00 88.88 100 HIS A O 1
ATOM 804 N N . PHE A 1 101 ? 4.485 -4.820 -7.323 1.00 88.00 101 PHE A N 1
ATOM 805 C CA . PHE A 1 101 ? 4.495 -5.933 -6.377 1.00 88.00 101 PHE A CA 1
ATOM 806 C C . PHE A 1 101 ? 3.168 -6.710 -6.383 1.00 88.00 101 PHE A C 1
ATOM 808 O O . PHE A 1 101 ? 3.162 -7.933 -6.528 1.00 88.00 101 PHE A O 1
ATOM 815 N N . LEU A 1 102 ? 2.033 -6.009 -6.287 1.00 90.81 102 LEU A N 1
ATOM 816 C CA . LEU A 1 102 ? 0.711 -6.639 -6.204 1.00 90.81 102 LEU A CA 1
ATOM 817 C C . LEU A 1 102 ? 0.229 -7.228 -7.536 1.00 90.81 102 LEU A C 1
ATOM 819 O O . LEU A 1 102 ? -0.269 -8.354 -7.552 1.00 90.81 102 LEU A O 1
ATOM 823 N N . ILE A 1 103 ? 0.371 -6.491 -8.638 1.00 90.25 103 ILE A N 1
ATOM 824 C CA . ILE A 1 103 ? -0.095 -6.912 -9.964 1.00 90.25 103 ILE A CA 1
ATOM 825 C C . ILE A 1 103 ? 0.943 -7.815 -10.621 1.00 90.25 103 ILE A C 1
ATOM 827 O O . ILE A 1 103 ? 0.612 -8.921 -11.019 1.00 90.25 103 ILE A O 1
ATOM 831 N N . HIS A 1 104 ? 2.196 -7.387 -10.754 1.00 85.62 104 HIS A N 1
ATOM 832 C CA . HIS A 1 104 ? 3.163 -8.127 -11.568 1.00 85.62 104 HIS A CA 1
ATOM 833 C C . HIS A 1 104 ? 3.766 -9.337 -10.841 1.00 85.62 104 HIS A C 1
ATOM 835 O O . HIS A 1 104 ? 3.942 -10.384 -11.458 1.00 85.62 104 HIS A O 1
ATOM 841 N N . GLN A 1 105 ? 4.049 -9.229 -9.538 1.00 85.44 105 GLN A N 1
ATOM 842 C CA . GLN A 1 105 ? 4.748 -10.292 -8.806 1.00 85.44 105 GLN A CA 1
ATOM 843 C C . GLN A 1 105 ? 3.821 -11.243 -8.032 1.00 85.44 105 GLN A C 1
ATOM 845 O O . GLN A 1 105 ? 4.181 -12.403 -7.839 1.00 85.44 105 GLN A O 1
ATOM 850 N N . TRP A 1 106 ? 2.652 -10.777 -7.578 1.00 88.19 106 TRP A N 1
ATOM 851 C CA . TRP A 1 106 ? 1.767 -11.558 -6.702 1.00 88.19 106 TRP A CA 1
ATOM 852 C C . TRP A 1 106 ? 0.504 -12.085 -7.386 1.00 88.19 106 TRP A C 1
ATOM 854 O O . TRP A 1 106 ? 0.392 -13.281 -7.641 1.00 88.19 106 TRP A O 1
ATOM 864 N N . LEU A 1 107 ? -0.489 -11.223 -7.612 1.00 90.44 107 LEU A N 1
ATOM 865 C CA . LEU A 1 107 ? -1.863 -11.638 -7.924 1.00 90.44 107 LEU A CA 1
ATOM 866 C C . LEU A 1 107 ? -2.233 -11.486 -9.400 1.00 90.44 107 LEU A C 1
ATOM 868 O O . LEU A 1 107 ? -3.262 -12.015 -9.827 1.00 90.44 107 LEU A O 1
ATOM 872 N N . GLY A 1 108 ? -1.447 -10.757 -10.190 1.00 88.12 108 GLY A N 1
ATOM 873 C CA . GLY A 1 108 ? -1.839 -10.422 -11.553 1.00 88.12 108 GLY A CA 1
ATOM 874 C C . GLY A 1 108 ? -2.938 -9.365 -11.591 1.00 88.12 108 GLY A C 1
ATOM 875 O O . GLY A 1 108 ? -3.154 -8.585 -10.659 1.00 88.12 108 GLY A O 1
ATOM 876 N N . ILE A 1 109 ? -3.706 -9.404 -12.678 1.00 87.12 109 ILE A N 1
ATOM 877 C CA . ILE A 1 109 ? -4.881 -8.550 -12.886 1.00 87.12 109 ILE A CA 1
ATOM 878 C C . ILE A 1 109 ? -5.934 -8.718 -11.774 1.00 87.12 109 ILE A C 1
ATOM 880 O O . ILE A 1 109 ? -6.706 -7.804 -11.496 1.00 87.12 109 ILE A O 1
ATOM 884 N N . SER A 1 110 ? -5.930 -9.863 -11.086 1.00 92.25 110 SER A N 1
ATOM 885 C CA . SER A 1 110 ? -6.828 -10.165 -9.970 1.00 92.25 110 SER A CA 1
ATOM 886 C C . SER A 1 110 ? -6.609 -9.255 -8.754 1.00 92.25 110 SER A C 1
ATOM 888 O O . SER A 1 110 ? -7.488 -9.167 -7.898 1.00 92.25 110 SER A O 1
ATOM 890 N N . ALA A 1 111 ? -5.488 -8.527 -8.666 1.00 92.31 111 ALA A N 1
ATOM 891 C CA . ALA A 1 111 ? -5.260 -7.538 -7.609 1.00 92.31 111 ALA A CA 1
ATOM 892 C C . ALA A 1 111 ? -6.341 -6.436 -7.572 1.00 92.31 111 ALA A C 1
ATOM 894 O O . ALA A 1 111 ? -6.595 -5.869 -6.510 1.00 92.31 111 ALA A O 1
ATOM 895 N N . PHE A 1 112 ? -7.045 -6.184 -8.683 1.00 92.31 112 PHE A N 1
ATOM 896 C CA . PHE A 1 112 ? -8.162 -5.231 -8.755 1.00 92.31 112 PHE A CA 1
ATOM 897 C C . PHE A 1 112 ? -9.361 -5.576 -7.858 1.00 92.31 112 PHE A C 1
ATOM 899 O O . PHE A 1 112 ? -10.209 -4.715 -7.630 1.00 92.31 112 PHE A O 1
ATOM 906 N N . PHE A 1 113 ? -9.433 -6.790 -7.306 1.00 94.06 113 PHE A N 1
ATOM 907 C CA . PHE A 1 113 ? -10.435 -7.124 -6.292 1.00 94.06 113 PHE A CA 1
ATOM 908 C C . PHE A 1 113 ? -10.095 -6.569 -4.900 1.00 94.06 113 PHE A C 1
ATOM 910 O O . PHE A 1 113 ? -10.993 -6.432 -4.073 1.00 94.06 113 PHE A O 1
ATOM 917 N N . ILE A 1 114 ? -8.840 -6.193 -4.627 1.00 93.69 114 ILE A N 1
ATOM 918 C CA . ILE A 1 114 ? -8.419 -5.688 -3.309 1.00 93.69 114 ILE A CA 1
ATOM 919 C C . ILE A 1 114 ? -9.060 -4.335 -2.965 1.00 93.69 114 ILE A C 1
ATOM 921 O O . ILE A 1 114 ? -9.604 -4.225 -1.863 1.00 93.69 114 ILE A O 1
ATOM 925 N N . PRO A 1 115 ? -9.059 -3.312 -3.847 1.00 93.19 115 PRO A N 1
ATOM 926 C CA . PRO A 1 115 ? -9.648 -2.024 -3.502 1.00 93.19 115 PRO A CA 1
ATOM 927 C C . PRO A 1 115 ? -11.138 -2.124 -3.129 1.00 93.19 115 PRO A C 1
ATOM 929 O O . PRO A 1 115 ? -11.488 -1.655 -2.042 1.00 93.19 115 PRO A O 1
ATOM 932 N N . PRO A 1 116 ? -12.019 -2.791 -3.906 1.00 93.75 116 PRO A N 1
ATOM 933 C CA . PRO A 1 116 ? -13.410 -2.989 -3.496 1.00 93.75 116 PRO A CA 1
ATOM 934 C C . PRO A 1 116 ? -13.546 -3.694 -2.143 1.00 93.75 116 PRO A C 1
ATOM 936 O O . PRO A 1 116 ? -14.359 -3.275 -1.324 1.00 93.75 116 PRO A O 1
ATOM 939 N N . LEU A 1 117 ? -12.725 -4.714 -1.865 1.00 94.06 117 LEU A N 1
ATOM 940 C CA . LEU A 1 117 ? -12.743 -5.399 -0.568 1.00 94.06 117 LEU A CA 1
ATOM 941 C C . LEU A 1 117 ? -12.422 -4.446 0.588 1.00 94.06 117 LEU A C 1
ATOM 943 O O . LEU A 1 117 ? -13.096 -4.504 1.610 1.00 94.06 117 LEU A O 1
ATOM 947 N N . PHE A 1 118 ? -11.450 -3.546 0.424 1.00 93.69 118 PHE A N 1
ATOM 948 C CA . PHE A 1 118 ? -11.121 -2.540 1.441 1.00 93.69 118 PHE A CA 1
ATOM 949 C C . PHE A 1 118 ? -12.239 -1.512 1.638 1.00 93.69 118 PHE A C 1
ATOM 951 O O . PHE A 1 118 ? -12.424 -1.031 2.753 1.00 93.69 118 PHE A O 1
ATOM 958 N N . VAL A 1 119 ? -13.010 -1.200 0.590 1.00 93.25 119 VAL A N 1
ATOM 959 C CA . VAL A 1 119 ? -14.214 -0.369 0.741 1.00 93.25 119 VAL A CA 1
ATOM 960 C C . VAL A 1 119 ? -15.260 -1.101 1.568 1.00 93.25 119 VAL A C 1
ATOM 962 O O . VAL A 1 119 ? -15.757 -0.537 2.533 1.00 93.25 119 VAL A O 1
ATOM 965 N N . PHE A 1 120 ? -15.566 -2.358 1.237 1.00 93.31 120 PHE A N 1
ATOM 966 C CA . PHE A 1 120 ? -16.592 -3.126 1.948 1.00 93.31 120 PHE A CA 1
ATOM 967 C C . PHE A 1 120 ? -16.242 -3.420 3.408 1.00 93.31 120 PHE A C 1
ATOM 969 O O . PHE A 1 120 ? -17.149 -3.549 4.221 1.00 93.31 120 PHE A O 1
ATOM 976 N N . THR A 1 121 ? -14.959 -3.552 3.751 1.00 91.25 121 THR A N 1
ATOM 977 C CA . THR A 1 121 ? -14.531 -3.762 5.143 1.00 91.25 121 THR A CA 1
ATOM 978 C C . THR A 1 121 ? -14.352 -2.465 5.927 1.00 91.25 121 THR A C 1
ATOM 980 O O . THR A 1 121 ? -14.372 -2.505 7.156 1.00 91.25 121 THR A O 1
ATOM 983 N N . GLY A 1 122 ? -14.127 -1.340 5.242 1.00 84.81 122 GLY A N 1
ATOM 984 C CA . GLY A 1 122 ? -13.900 -0.032 5.857 1.00 84.81 122 GLY A CA 1
ATOM 985 C C . GLY A 1 122 ? -15.158 0.815 6.075 1.00 84.81 122 GLY A C 1
ATOM 986 O O . GLY A 1 122 ? -15.077 1.812 6.794 1.00 84.81 122 GLY A O 1
ATOM 987 N N . LEU A 1 123 ? -16.283 0.445 5.457 1.00 82.94 123 LEU A N 1
ATOM 988 C CA . LEU A 1 123 ? -17.606 1.063 5.625 1.00 82.94 123 LEU A CA 1
ATOM 989 C C . LEU A 1 123 ? -18.362 0.447 6.810 1.00 82.94 123 LEU A C 1
ATOM 991 O O . LEU A 1 123 ? -18.997 1.228 7.553 1.00 82.94 123 LEU A O 1
#

Sequence (123 aa):
MAENTYKSNTFKKPEKEKKSKSSKSKSRFSFGFFKDPRFILALGFFLLITSLYLFVAFVSYLFTGKADQSVVLAFFDTSLAESGQEVDNWLGLYGAITSHFLIHQWLGISAFFIPPLFVFTGL

pLDDT: mean 74.58, std 17.77, range [39.0, 95.44]

Secondary structure (DSSP, 8-state):
------------------------------GGGGG-HHHHHHHHHHHHHHHHHHHHHHHHHHHHHHHHHHHHHHTTTS-HHHHTTS--STTHHHHHHHHIIIIIIIIGGGGGGHHHHHHHHH-